Protein AF-A0A3M0XDV6-F1 (afdb_monomer_lite)

Radius of gyration: 29.57 Å; chains: 1; bounding box: 66×19×79 Å

pLDDT: mean 71.64, std 14.89, range [44.69, 93.88]

Secondary structure (DSSP, 8-state):
--SHHHHH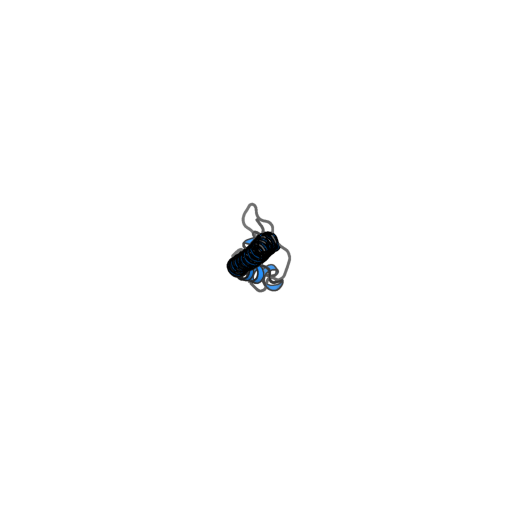HHHHHHHHHHHHHHHHHHHHHHHHHHHHHHHHHHHHHHHTSHHHHT-SSBGGGTEEEESSSSPPTT-EE--S--TT-SSEEEE-

Foldseek 3Di:
DPDVVVVVVVVVVVVVVVVVVVVVVVVVVVVVVVVVVVVVVVVVVVCVDVVNVLAQPRVVQQKDADPDQDDPPPWDWDDDDHPNHPHTMIHD

Structure (mmCIF, N/CA/C/O backbone):
data_AF-A0A3M0XDV6-F1
#
_entry.id   AF-A0A3M0XDV6-F1
#
loop_
_atom_site.group_PDB
_atom_site.id
_atom_site.type_symbol
_atom_site.label_atom_id
_atom_site.label_alt_id
_atom_site.label_comp_id
_atom_site.label_asym_id
_atom_site.label_entity_id
_atom_site.label_seq_id
_atom_site.pdbx_PDB_ins_code
_atom_site.Cartn_x
_atom_site.Cartn_y
_atom_site.Cartn_z
_atom_site.occupancy
_atom_site.B_iso_or_equiv
_atom_site.auth_seq_id
_atom_site.auth_comp_id
_atom_site.auth_asym_id
_atom_site.auth_atom_id
_atom_site.pdbx_PDB_model_num
ATOM 1 N N . MET A 1 1 ? -46.142 -1.236 50.255 1.00 45.41 1 MET A N 1
ATOM 2 C CA . MET A 1 1 ? -46.656 -1.712 48.952 1.00 45.41 1 MET A CA 1
ATOM 3 C C . MET A 1 1 ? -45.541 -1.445 47.954 1.00 45.41 1 MET A C 1
ATOM 5 O O . MET A 1 1 ? -45.596 -0.438 47.279 1.00 45.41 1 MET A O 1
ATOM 9 N N . ASP A 1 2 ? -44.498 -2.282 47.893 1.00 50.59 2 ASP A N 1
ATOM 10 C CA . ASP A 1 2 ? -43.218 -1.861 47.271 1.00 50.59 2 ASP A CA 1
ATOM 11 C C . ASP A 1 2 ? -42.557 -2.955 46.423 1.00 50.59 2 ASP A C 1
ATOM 13 O O . ASP A 1 2 ? -41.342 -3.010 46.284 1.00 50.59 2 ASP A O 1
ATOM 17 N N . LYS A 1 3 ? -43.350 -3.865 45.847 1.00 52.16 3 LYS A N 1
ATOM 18 C CA . LYS A 1 3 ? -42.811 -4.919 44.967 1.00 52.16 3 LYS A CA 1
ATOM 19 C C . LYS A 1 3 ? -42.845 -4.558 43.478 1.00 52.16 3 LYS A C 1
ATOM 21 O O . LYS A 1 3 ? -41.960 -4.973 42.746 1.00 52.16 3 LYS A O 1
ATOM 26 N N . LYS A 1 4 ? -43.782 -3.707 43.042 1.00 53.66 4 LYS A N 1
ATOM 27 C CA . LYS A 1 4 ? -43.968 -3.385 41.611 1.00 53.66 4 LYS A CA 1
ATOM 28 C C . LYS A 1 4 ? -42.949 -2.391 41.034 1.00 53.66 4 LYS A C 1
ATOM 30 O O . LYS A 1 4 ? -42.683 -2.433 39.840 1.00 53.66 4 LYS A O 1
ATOM 35 N N . GLY A 1 5 ? -42.375 -1.503 41.852 1.00 50.88 5 GLY A N 1
ATOM 36 C CA . GLY A 1 5 ? -41.377 -0.525 41.386 1.00 50.88 5 GLY A CA 1
ATOM 37 C C . GLY A 1 5 ? -39.987 -1.130 41.160 1.00 50.88 5 GLY A C 1
ATOM 38 O O . GLY A 1 5 ? -39.275 -0.723 40.245 1.00 50.88 5 GLY A O 1
ATOM 39 N N . ALA A 1 6 ? -39.622 -2.139 41.956 1.00 54.91 6 ALA A N 1
ATOM 40 C CA . ALA A 1 6 ? -38.325 -2.805 41.866 1.00 54.91 6 ALA A CA 1
ATOM 41 C C . ALA A 1 6 ? -38.183 -3.641 40.579 1.00 54.91 6 ALA A C 1
ATOM 43 O O . ALA A 1 6 ? -37.143 -3.580 39.932 1.00 54.91 6 ALA A O 1
ATOM 44 N N . GLU A 1 7 ? -39.237 -4.348 40.156 1.00 56.16 7 GLU A N 1
ATOM 45 C CA . GLU A 1 7 ? -39.212 -5.206 38.957 1.00 56.16 7 GLU A CA 1
ATOM 46 C C . GLU A 1 7 ? -38.991 -4.415 37.652 1.00 56.16 7 GLU A C 1
ATOM 48 O O . GLU A 1 7 ? -38.287 -4.871 36.748 1.00 56.16 7 GLU A O 1
ATOM 53 N N . ILE A 1 8 ? -39.526 -3.194 37.565 1.00 59.47 8 ILE A N 1
ATOM 54 C CA . ILE A 1 8 ? -39.401 -2.332 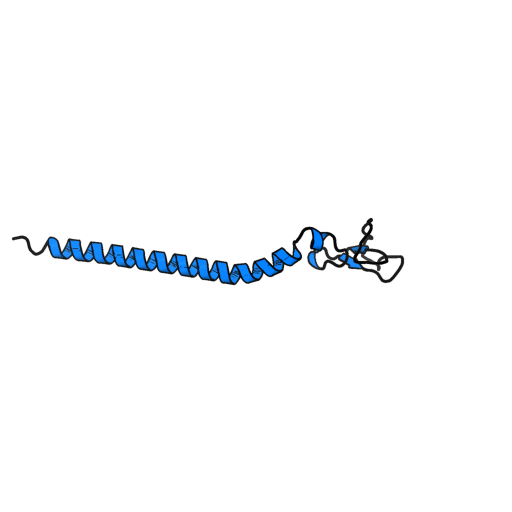36.376 1.00 59.47 8 ILE A CA 1
ATOM 55 C C . ILE A 1 8 ? -37.978 -1.763 36.249 1.00 59.47 8 ILE A C 1
ATOM 57 O O . ILE A 1 8 ? -37.418 -1.692 35.149 1.00 59.47 8 ILE A O 1
ATOM 61 N N . ALA A 1 9 ? -37.355 -1.404 37.375 1.00 61.38 9 ALA A N 1
ATOM 62 C CA . ALA A 1 9 ? -35.982 -0.907 37.392 1.00 61.38 9 ALA A CA 1
ATOM 63 C C . ALA A 1 9 ? -34.984 -1.997 36.966 1.00 61.38 9 ALA A C 1
ATOM 65 O O . ALA A 1 9 ? -34.089 -1.741 36.158 1.00 61.38 9 ALA A O 1
ATOM 66 N N . THR A 1 10 ? -35.174 -3.235 37.434 1.00 67.88 10 THR A N 1
ATOM 67 C CA . THR A 1 10 ? -34.300 -4.361 37.077 1.00 67.88 10 THR A CA 1
ATOM 68 C C . THR A 1 10 ? -34.383 -4.696 35.588 1.00 67.88 10 THR A C 1
ATOM 70 O O . THR A 1 10 ? -33.348 -4.852 34.942 1.00 67.88 10 THR A O 1
ATOM 73 N N . SER A 1 11 ? -35.588 -4.721 35.006 1.00 71.31 11 SER A N 1
ATOM 74 C CA . SER A 1 11 ? -35.766 -4.978 33.568 1.00 71.31 11 SER A CA 1
ATOM 75 C C . SER A 1 11 ? -35.078 -3.928 32.686 1.00 71.31 11 SER A C 1
ATOM 77 O O . SER A 1 11 ? -34.568 -4.256 31.614 1.00 71.31 11 SER A O 1
ATOM 79 N N . THR A 1 12 ? -35.041 -2.671 33.131 1.00 80.12 12 THR A N 1
ATOM 80 C CA . THR A 1 12 ? -34.414 -1.572 32.381 1.00 80.12 12 THR A CA 1
ATOM 81 C C . THR A 1 12 ? -32.888 -1.693 32.394 1.00 80.12 12 THR A C 1
ATOM 83 O O . THR A 1 12 ? -32.242 -1.562 31.356 1.00 80.12 12 THR A O 1
ATOM 86 N N . ILE A 1 13 ? -32.307 -2.026 33.550 1.00 85.06 13 ILE A N 1
ATOM 87 C CA . ILE A 1 13 ? -30.859 -2.238 33.702 1.00 85.06 13 ILE A CA 1
AT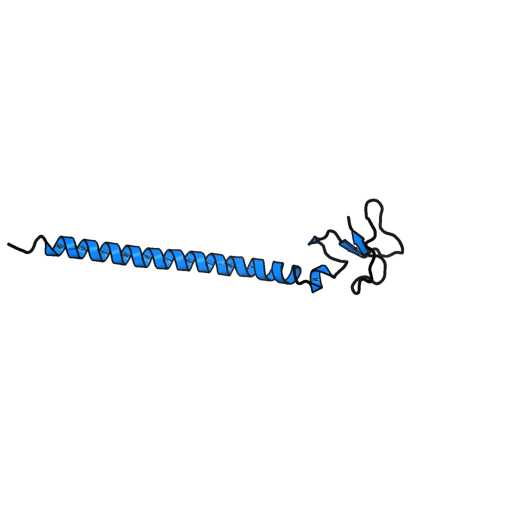OM 88 C C . ILE A 1 13 ? -30.386 -3.414 32.836 1.00 85.06 13 ILE A C 1
ATOM 90 O O . ILE A 1 13 ? -29.355 -3.319 32.169 1.00 85.06 13 ILE A O 1
ATOM 94 N N . VAL A 1 14 ? -31.162 -4.501 32.790 1.00 84.81 14 VAL A N 1
ATOM 95 C CA . VAL A 1 14 ? -30.855 -5.671 31.952 1.00 84.81 14 VAL A CA 1
ATOM 96 C C . VAL A 1 14 ? -30.877 -5.313 30.461 1.00 84.81 14 VAL A C 1
ATOM 98 O O . VAL A 1 14 ? -29.967 -5.705 29.735 1.00 84.81 14 VAL A O 1
ATOM 101 N N . MET A 1 15 ? -31.845 -4.513 30.000 1.00 82.62 15 MET A N 1
ATOM 102 C CA . MET A 1 15 ? -31.875 -4.030 28.611 1.00 82.62 15 MET A CA 1
ATOM 103 C C . MET A 1 15 ? -30.651 -3.180 28.252 1.00 82.62 15 MET A C 1
ATOM 105 O O . MET A 1 15 ? -30.071 -3.364 27.182 1.00 82.62 15 MET A O 1
ATOM 109 N N . ILE A 1 16 ? -30.235 -2.277 29.144 1.00 89.31 16 ILE A N 1
ATOM 110 C CA . ILE A 1 16 ? -29.053 -1.431 28.930 1.00 89.31 16 ILE A CA 1
ATOM 111 C C . ILE A 1 16 ? -27.791 -2.295 28.822 1.00 89.31 16 ILE A C 1
ATOM 113 O O . ILE A 1 16 ? -26.983 -2.082 27.919 1.00 89.31 16 ILE A O 1
ATOM 117 N N . LEU A 1 17 ? -27.643 -3.303 29.689 1.00 90.19 17 LEU A N 1
ATOM 118 C CA . LEU A 1 17 ? -26.525 -4.249 29.639 1.00 90.19 17 LEU A CA 1
ATOM 119 C C . LEU A 1 17 ? -26.493 -5.036 28.326 1.00 90.19 17 LEU A C 1
ATOM 121 O O . LEU A 1 17 ? -25.437 -5.126 27.701 1.00 90.19 17 LEU A O 1
ATOM 125 N N . ILE A 1 18 ? -27.637 -5.555 27.872 1.00 90.75 18 ILE A N 1
ATOM 126 C CA . ILE A 1 18 ? -27.733 -6.265 26.588 1.00 90.75 18 ILE A CA 1
ATOM 127 C C . ILE A 1 18 ? -27.364 -5.326 25.433 1.00 90.75 18 ILE A C 1
ATOM 129 O O . ILE A 1 18 ? -26.575 -5.706 24.570 1.00 90.75 18 ILE A O 1
ATOM 133 N N . GLY A 1 19 ? -27.859 -4.085 25.438 1.00 90.94 19 GLY A N 1
ATOM 134 C CA . GLY A 1 19 ? -27.508 -3.079 24.434 1.00 90.94 19 GLY A CA 1
ATOM 135 C C . GLY A 1 19 ? -26.007 -2.778 24.391 1.00 90.94 19 GLY A C 1
ATOM 136 O O . GLY A 1 19 ? -25.424 -2.707 23.310 1.00 90.94 19 GLY A O 1
ATOM 137 N N . LEU A 1 20 ? -25.359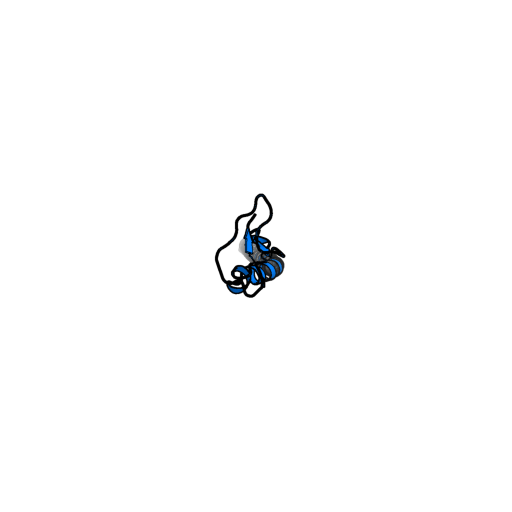 -2.677 25.555 1.00 93.38 20 LEU A N 1
ATOM 138 C CA . LEU A 1 20 ? -23.913 -2.469 25.668 1.00 93.38 20 LEU A CA 1
ATOM 139 C C . LEU A 1 20 ? -23.122 -3.655 25.102 1.00 93.38 20 LEU A C 1
ATOM 141 O O . LEU A 1 20 ? -22.167 -3.455 24.354 1.00 93.38 20 LEU A O 1
ATOM 145 N N . VAL A 1 21 ? -23.547 -4.886 25.400 1.00 93.56 21 VAL A N 1
ATOM 146 C CA . VAL A 1 21 ? -22.931 -6.103 24.848 1.00 93.56 21 VAL A CA 1
ATOM 147 C C . VAL A 1 21 ? -23.074 -6.138 23.327 1.00 93.56 21 VAL A C 1
ATOM 149 O O . VAL A 1 21 ? -22.083 -6.352 22.630 1.00 93.56 21 VAL A O 1
ATOM 152 N N . VAL A 1 22 ? -24.269 -5.865 22.794 1.00 93.88 22 VAL A N 1
ATOM 153 C CA . VAL A 1 22 ? -24.505 -5.808 21.342 1.00 93.88 22 VAL A CA 1
ATOM 154 C C . VAL A 1 22 ? -23.629 -4.735 20.688 1.00 93.88 22 VAL A C 1
ATOM 156 O O . VAL A 1 22 ? -23.015 -4.997 19.656 1.00 93.88 22 VAL A O 1
ATOM 159 N N . LEU A 1 23 ? -23.497 -3.560 21.305 1.00 92.00 23 LEU A N 1
ATOM 160 C CA . LEU A 1 23 ? -22.651 -2.475 20.804 1.00 92.00 23 LEU A CA 1
ATOM 161 C C . LEU A 1 23 ? -21.169 -2.879 20.750 1.00 92.00 23 LEU A C 1
ATOM 163 O O . LEU A 1 23 ? -20.501 -2.634 19.745 1.00 92.00 23 LEU A O 1
ATOM 167 N N . VAL A 1 24 ? -20.662 -3.563 21.780 1.00 92.94 24 VAL A N 1
ATOM 168 C CA . VAL A 1 24 ? -19.295 -4.110 21.785 1.00 92.94 24 VAL A CA 1
ATOM 169 C C . VAL A 1 24 ? -19.114 -5.152 20.677 1.00 92.94 24 VAL A C 1
ATOM 171 O O . VAL A 1 24 ? -18.123 -5.092 19.949 1.00 92.94 24 VAL A O 1
ATOM 174 N N . VAL A 1 25 ? -20.072 -6.067 20.492 1.00 91.62 25 VAL A N 1
ATOM 175 C CA . VAL A 1 25 ? -20.031 -7.076 19.417 1.00 91.62 25 VAL A CA 1
ATOM 176 C C . VAL A 1 25 ? -19.978 -6.408 18.042 1.00 91.62 25 VAL A C 1
ATOM 178 O O . VAL A 1 25 ? -19.143 -6.778 17.219 1.00 91.62 25 VAL A O 1
ATOM 181 N N . VAL A 1 26 ? -20.798 -5.380 17.801 1.00 89.56 26 VAL A N 1
ATOM 182 C CA . VAL A 1 26 ? -20.789 -4.618 16.543 1.00 89.56 26 VAL A CA 1
ATOM 183 C C . VAL A 1 26 ? -19.424 -3.967 16.304 1.00 89.56 26 VAL A C 1
ATOM 185 O O . VAL A 1 26 ? -18.861 -4.120 15.222 1.00 89.56 26 VAL A O 1
ATOM 188 N N . ILE A 1 27 ? -18.836 -3.310 17.310 1.00 89.00 27 ILE A N 1
ATOM 189 C CA . ILE A 1 27 ? -17.491 -2.715 17.199 1.00 89.00 27 ILE A CA 1
ATOM 190 C C . ILE A 1 27 ? -16.438 -3.781 16.863 1.00 89.00 27 ILE A C 1
ATOM 192 O O . ILE A 1 27 ? -15.574 -3.548 16.014 1.00 89.00 27 ILE A O 1
ATOM 196 N N . LEU A 1 28 ? -16.502 -4.956 17.497 1.00 85.75 28 LEU A N 1
ATOM 197 C CA . LEU A 1 28 ? -15.584 -6.061 17.216 1.00 85.75 28 LEU A CA 1
ATOM 198 C C . LEU A 1 28 ? -15.742 -6.588 15.783 1.00 85.75 28 LEU A C 1
ATOM 200 O O . LEU A 1 28 ? -14.732 -6.836 15.126 1.00 85.75 28 LEU A O 1
ATOM 204 N N . LEU A 1 29 ? -16.970 -6.687 15.264 1.00 83.56 29 LEU A N 1
ATOM 205 C CA . LEU A 1 29 ? -17.227 -7.057 13.867 1.00 83.56 29 LEU A CA 1
ATOM 206 C C . LEU A 1 29 ? -16.663 -6.017 12.889 1.00 83.56 29 LEU A C 1
ATOM 208 O O . LEU A 1 29 ? -16.009 -6.389 11.915 1.00 83.56 29 LEU A O 1
ATOM 212 N N . PHE A 1 30 ? -16.829 -4.720 13.167 1.00 80.44 30 PHE A N 1
ATOM 213 C CA . PHE A 1 30 ? -16.202 -3.656 12.372 1.00 80.44 30 PHE A CA 1
ATOM 214 C C . PHE A 1 30 ? -14.675 -3.746 12.402 1.00 80.44 30 PHE A C 1
ATOM 216 O O . PHE A 1 30 ? -14.033 -3.595 11.364 1.00 80.44 30 PHE A O 1
ATOM 223 N N . ARG A 1 31 ? -14.072 -4.054 13.558 1.00 75.31 31 ARG A N 1
ATOM 224 C CA . ARG A 1 31 ? -12.625 -4.295 13.639 1.00 75.31 31 ARG A CA 1
ATOM 225 C C . ARG A 1 31 ? -12.196 -5.530 12.857 1.00 75.31 31 ARG A C 1
ATOM 227 O O . ARG A 1 31 ? -11.150 -5.488 12.217 1.00 75.31 31 ARG A O 1
ATOM 234 N N . GLN A 1 32 ? -12.980 -6.606 12.860 1.00 69.38 32 GLN A N 1
ATOM 235 C CA . GLN A 1 32 ? -12.687 -7.789 12.049 1.00 69.38 32 GLN A CA 1
ATOM 236 C C . GLN A 1 32 ? -12.767 -7.485 10.552 1.00 69.38 32 GLN A C 1
ATOM 238 O O . GLN A 1 32 ? -11.854 -7.867 9.824 1.00 69.38 32 GLN A O 1
ATOM 243 N N . GLN A 1 33 ? -13.773 -6.732 10.096 1.00 61.41 33 GLN A N 1
ATOM 244 C CA . GLN A 1 33 ? -13.842 -6.265 8.708 1.00 61.41 33 GLN A CA 1
ATOM 245 C C . GLN A 1 33 ? -12.681 -5.329 8.357 1.00 61.41 33 GLN A C 1
ATOM 247 O O . GLN A 1 33 ? -12.085 -5.476 7.296 1.00 61.41 33 GLN A O 1
ATOM 252 N N . ALA A 1 34 ? -12.285 -4.432 9.264 1.00 62.00 34 ALA A N 1
ATOM 253 C CA . ALA A 1 34 ? -11.109 -3.586 9.075 1.00 62.00 34 ALA A CA 1
ATOM 254 C C . ALA A 1 34 ? -9.810 -4.405 9.020 1.00 62.00 34 ALA A C 1
ATOM 256 O O . ALA A 1 34 ? -8.918 -4.073 8.253 1.00 62.00 34 ALA A O 1
ATOM 257 N N . THR A 1 35 ? -9.702 -5.499 9.778 1.00 59.44 35 THR A N 1
ATOM 258 C CA . THR A 1 35 ? -8.512 -6.370 9.782 1.00 59.44 35 THR A CA 1
ATOM 259 C C . THR A 1 35 ? -8.478 -7.285 8.551 1.00 59.44 35 THR A C 1
ATOM 261 O O . THR A 1 35 ? -7.414 -7.523 7.982 1.00 59.44 35 THR A O 1
ATOM 264 N N . ALA A 1 36 ? -9.640 -7.760 8.091 1.00 58.72 36 ALA A N 1
ATOM 265 C CA . ALA A 1 36 ? -9.785 -8.486 6.831 1.00 58.72 36 ALA A CA 1
ATOM 266 C C . ALA A 1 36 ? -9.514 -7.571 5.622 1.00 58.72 36 ALA A C 1
ATOM 268 O O . ALA A 1 36 ? -8.812 -7.973 4.699 1.00 58.72 36 ALA A O 1
ATOM 269 N N . GLY A 1 37 ? -9.975 -6.317 5.670 1.00 51.22 37 GLY A N 1
ATOM 270 C CA . GLY A 1 37 ? -9.663 -5.279 4.686 1.00 51.22 37 GLY A CA 1
ATOM 271 C C . GLY A 1 37 ? -8.200 -4.827 4.732 1.00 51.22 37 GLY A C 1
ATOM 272 O O . GLY A 1 37 ? -7.585 -4.633 3.688 1.00 51.22 37 GLY A O 1
ATOM 273 N N . ALA A 1 38 ? -7.591 -4.738 5.919 1.00 49.72 38 ALA A N 1
ATOM 274 C CA . ALA A 1 38 ? -6.184 -4.366 6.091 1.00 49.72 38 ALA A CA 1
ATOM 275 C C . ALA A 1 38 ? -5.214 -5.390 5.486 1.00 49.72 38 ALA A C 1
ATOM 277 O O . ALA A 1 38 ? -4.127 -5.007 5.060 1.00 49.72 38 ALA 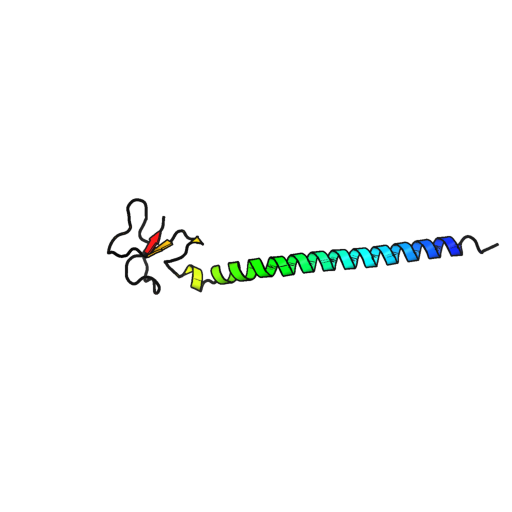A O 1
ATOM 278 N N . LYS A 1 39 ? -5.599 -6.670 5.373 1.00 50.41 39 LYS A N 1
ATOM 279 C CA . LYS A 1 39 ? -4.820 -7.645 4.591 1.00 50.41 39 LYS A CA 1
ATOM 280 C C . LYS A 1 39 ? -4.792 -7.301 3.098 1.00 50.41 39 LYS A C 1
ATOM 282 O O . LYS A 1 39 ? -3.769 -7.529 2.465 1.00 50.41 39 LYS A O 1
ATOM 287 N N . GLY A 1 40 ? -5.852 -6.689 2.565 1.00 50.50 40 GLY A N 1
ATOM 288 C CA . GLY A 1 40 ? -5.854 -6.117 1.216 1.00 50.50 40 GLY A CA 1
ATOM 289 C C . GLY A 1 40 ? -4.954 -4.883 1.110 1.00 50.50 40 GLY A C 1
ATOM 290 O O . GLY A 1 40 ? -4.131 -4.796 0.207 1.00 50.50 40 GLY A O 1
ATOM 291 N N . TYR A 1 41 ? -5.024 -3.957 2.074 1.00 44.69 41 TYR A N 1
ATOM 292 C CA . TYR A 1 41 ? -4.184 -2.748 2.072 1.00 44.69 41 TYR A CA 1
ATOM 293 C C . TYR A 1 41 ? -2.696 -3.004 2.342 1.00 44.69 41 TYR A C 1
ATOM 295 O O . TYR A 1 41 ? -1.879 -2.207 1.898 1.00 44.69 41 TYR A O 1
ATOM 303 N N . GLY A 1 42 ? -2.320 -4.092 3.021 1.00 48.84 42 GLY A N 1
ATOM 304 C CA . GLY A 1 42 ? -0.915 -4.477 3.206 1.00 48.84 42 GLY A CA 1
ATOM 305 C C . GLY A 1 42 ? -0.220 -4.882 1.899 1.00 48.84 42 GLY A C 1
ATOM 306 O O . GLY A 1 42 ? 0.972 -4.625 1.733 1.00 48.84 42 GLY A O 1
ATOM 307 N N . GLU A 1 43 ? -0.966 -5.448 0.947 1.00 49.28 43 GLU A N 1
ATOM 308 C CA . GLU A 1 43 ? -0.476 -5.739 -0.408 1.00 49.28 43 GLU A CA 1
ATOM 309 C C . GLU A 1 43 ? -0.350 -4.449 -1.236 1.00 49.28 43 GLU A C 1
ATOM 311 O O . GLU A 1 43 ? 0.679 -4.229 -1.873 1.00 49.28 43 GLU A O 1
ATOM 316 N N . PHE A 1 44 ? -1.321 -3.530 -1.140 1.00 48.06 44 PHE A N 1
ATOM 317 C CA . PHE A 1 44 ? -1.225 -2.219 -1.796 1.00 48.06 44 PHE A CA 1
ATOM 318 C C . PHE A 1 44 ? -0.122 -1.333 -1.188 1.00 48.06 44 PHE A C 1
ATOM 320 O O . PHE A 1 44 ? 0.635 -0.724 -1.930 1.00 48.06 44 PHE A O 1
ATOM 327 N N . GLN A 1 45 ? 0.074 -1.306 0.135 1.00 45.72 45 GLN A N 1
ATOM 328 C CA . GLN A 1 45 ? 1.177 -0.561 0.769 1.00 45.72 45 GLN A CA 1
ATOM 329 C C . GLN A 1 45 ? 2.560 -1.126 0.427 1.00 45.72 45 GLN A C 1
ATOM 331 O O . GLN A 1 45 ? 3.525 -0.366 0.340 1.00 45.72 45 GLN A O 1
ATOM 336 N N . LYS A 1 46 ? 2.681 -2.439 0.194 1.00 47.31 46 LYS A N 1
ATOM 337 C CA . LYS A 1 46 ? 3.917 -3.019 -0.352 1.00 47.31 46 LYS A CA 1
ATOM 338 C C . LYS A 1 46 ? 4.187 -2.547 -1.782 1.00 47.31 46 LYS A C 1
ATOM 340 O O . LYS A 1 46 ? 5.347 -2.350 -2.135 1.00 47.31 46 LYS A O 1
ATOM 345 N N . GLN A 1 47 ? 3.146 -2.310 -2.579 1.00 47.28 47 GLN A N 1
ATOM 346 C CA . GLN A 1 47 ? 3.265 -1.722 -3.919 1.00 47.28 47 GLN A CA 1
ATOM 347 C C . GLN A 1 47 ? 3.465 -0.195 -3.899 1.00 47.28 47 GLN A C 1
ATOM 349 O O . GLN A 1 47 ? 4.050 0.351 -4.829 1.00 47.28 47 GLN A O 1
A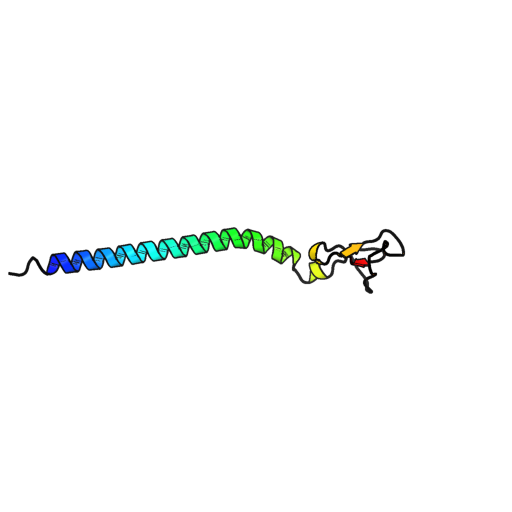TOM 354 N N . THR A 1 48 ? 3.065 0.485 -2.822 1.00 48.06 48 THR A N 1
ATOM 355 C CA . THR A 1 48 ? 3.271 1.929 -2.595 1.00 48.06 48 THR A CA 1
ATOM 356 C C . THR A 1 48 ? 4.398 2.212 -1.598 1.00 48.06 48 THR A C 1
ATOM 358 O O . THR A 1 48 ? 4.422 3.252 -0.942 1.00 48.06 48 THR A O 1
ATOM 361 N N . SER A 1 49 ? 5.356 1.296 -1.446 1.00 47.81 49 SER A N 1
ATOM 362 C CA . SER A 1 49 ? 6.625 1.668 -0.822 1.00 47.81 49 SER A CA 1
ATOM 363 C C . SER A 1 49 ? 7.335 2.679 -1.734 1.00 47.81 49 SER A C 1
ATOM 365 O O . SER A 1 49 ? 7.291 2.524 -2.958 1.00 47.81 49 SER A O 1
ATOM 367 N N . PRO A 1 50 ? 8.004 3.711 -1.192 1.00 54.34 50 PRO A N 1
ATOM 368 C CA . PRO A 1 50 ? 8.735 4.690 -2.002 1.00 54.34 50 PRO A CA 1
ATOM 369 C C . PRO A 1 50 ? 9.770 4.025 -2.927 1.00 54.34 50 PRO A C 1
ATOM 371 O O . PRO A 1 50 ? 10.057 4.546 -4.000 1.00 54.34 50 PRO A O 1
ATOM 374 N N . ASP A 1 51 ? 10.267 2.840 -2.567 1.00 55.69 51 ASP A N 1
ATOM 375 C CA . ASP A 1 51 ? 11.156 2.029 -3.405 1.00 55.69 51 ASP A CA 1
ATOM 376 C C . ASP A 1 51 ? 10.451 1.313 -4.570 1.00 55.69 51 ASP A C 1
ATOM 378 O O . ASP A 1 51 ? 11.072 1.068 -5.601 1.00 55.69 51 ASP A O 1
ATOM 382 N N . ALA A 1 52 ? 9.153 1.013 -4.460 1.00 55.19 52 ALA A N 1
ATOM 383 C CA . ALA A 1 52 ? 8.354 0.467 -5.560 1.00 55.19 52 ALA A CA 1
ATOM 384 C C . ALA A 1 52 ? 7.946 1.560 -6.567 1.00 55.19 52 ALA A C 1
ATOM 386 O O . ALA A 1 52 ? 7.890 1.298 -7.767 1.00 55.19 52 ALA A O 1
ATOM 387 N N . LEU A 1 53 ? 7.755 2.803 -6.108 1.00 57.88 53 LEU A N 1
ATOM 388 C CA . LEU A 1 53 ? 7.544 3.983 -6.966 1.00 57.88 53 LEU A CA 1
ATOM 389 C C . LEU A 1 53 ? 8.799 4.394 -7.753 1.00 57.88 53 LEU A C 1
ATOM 391 O O . LEU A 1 53 ? 8.694 5.061 -8.779 1.00 57.88 53 LEU A O 1
ATOM 395 N N . LYS A 1 54 ? 9.985 3.999 -7.279 1.00 61.81 54 LYS A N 1
ATOM 396 C CA . LYS A 1 54 ? 11.264 4.230 -7.968 1.00 61.81 54 LYS A CA 1
ATOM 397 C C . LYS A 1 54 ? 11.563 3.216 -9.068 1.00 61.81 54 LYS A C 1
ATOM 399 O O . LYS A 1 54 ? 12.572 3.374 -9.748 1.00 61.81 54 LYS A O 1
ATOM 404 N N . LYS A 1 55 ? 10.728 2.190 -9.238 1.00 71.75 55 LYS A N 1
ATOM 405 C CA . LYS A 1 55 ? 10.861 1.261 -10.359 1.00 71.75 55 LYS A CA 1
ATOM 406 C C . LYS A 1 55 ? 10.237 1.875 -11.597 1.00 71.75 55 LYS A C 1
ATOM 408 O O . LYS A 1 55 ? 9.127 2.403 -11.538 1.00 71.75 55 LYS A O 1
ATOM 413 N N . CYS A 1 56 ? 10.947 1.789 -12.707 1.00 78.06 56 CYS A N 1
ATOM 414 C CA . CYS A 1 56 ? 10.378 2.107 -13.994 1.00 78.06 56 CYS A CA 1
ATOM 415 C C . CYS A 1 56 ? 9.289 1.105 -14.390 1.00 78.06 56 CYS A C 1
ATOM 417 O O . CYS A 1 56 ? 8.264 1.508 -14.909 1.00 78.06 56 CYS A O 1
ATOM 419 N N . ASN A 1 57 ? 9.443 -0.188 -14.125 1.00 77.12 57 ASN A N 1
ATOM 420 C CA . ASN A 1 57 ? 8.379 -1.150 -14.363 1.00 77.12 57 ASN A CA 1
ATOM 421 C C . ASN A 1 57 ? 7.348 -1.071 -13.228 1.00 77.12 57 ASN A C 1
ATOM 423 O O . ASN A 1 57 ? 7.394 -1.833 -12.256 1.00 77.12 57 ASN A O 1
ATOM 427 N N . ASN A 1 58 ? 6.448 -0.093 -13.329 1.00 78.06 58 ASN A N 1
ATOM 428 C CA . ASN A 1 58 ? 5.403 0.156 -12.353 1.00 78.06 58 ASN A CA 1
ATOM 429 C C . ASN A 1 58 ? 4.049 0.336 -13.046 1.00 78.06 58 ASN A C 1
ATOM 431 O O . ASN A 1 58 ? 3.752 1.373 -13.640 1.00 78.06 58 ASN A O 1
ATOM 435 N N . ILE A 1 59 ? 3.199 -0.678 -12.878 1.00 68.38 59 ILE A N 1
ATOM 436 C CA . ILE A 1 59 ? 1.849 -0.742 -13.449 1.00 68.38 59 ILE A CA 1
ATOM 437 C C . ILE A 1 59 ? 0.955 0.390 -12.915 1.00 68.38 59 ILE A C 1
ATOM 439 O O . ILE A 1 59 ? 0.094 0.874 -13.642 1.00 68.38 59 ILE A O 1
ATOM 443 N N . ILE A 1 60 ? 1.172 0.856 -11.679 1.00 72.50 60 ILE A N 1
ATOM 444 C CA . ILE A 1 60 ? 0.380 1.935 -11.063 1.00 72.50 60 ILE A CA 1
ATOM 445 C C . ILE A 1 60 ? 0.655 3.275 -11.753 1.00 72.50 60 ILE A C 1
ATOM 447 O O . ILE A 1 60 ? -0.261 4.075 -11.913 1.00 72.50 60 ILE A O 1
ATOM 451 N N . LEU A 1 61 ? 1.900 3.517 -12.173 1.00 72.31 61 LEU A N 1
ATOM 452 C CA . LEU A 1 61 ? 2.288 4.741 -12.880 1.00 72.31 61 LEU A CA 1
ATOM 453 C C . LEU A 1 61 ? 2.194 4.594 -14.406 1.00 72.31 61 LEU A C 1
ATOM 455 O O . LEU A 1 61 ? 2.570 5.517 -15.115 1.00 72.31 61 LEU A O 1
ATOM 459 N N . GLY A 1 62 ? 1.738 3.447 -14.925 1.00 75.88 62 GLY A N 1
ATOM 460 C CA . GLY A 1 62 ? 1.718 3.190 -16.370 1.00 75.88 62 GLY A CA 1
ATOM 461 C C . GLY A 1 62 ? 3.115 3.131 -16.997 1.00 75.88 62 GLY A C 1
ATOM 462 O O . GLY A 1 62 ? 3.264 3.329 -18.205 1.00 75.88 62 GLY A O 1
ATOM 463 N N . ARG A 1 63 ? 4.148 2.874 -16.184 1.00 84.62 63 ARG A N 1
ATOM 464 C CA . ARG A 1 63 ? 5.545 2.873 -16.616 1.00 84.62 63 ARG A CA 1
ATOM 465 C C . ARG A 1 63 ? 6.045 1.467 -16.920 1.00 84.62 63 ARG A C 1
ATOM 467 O O . ARG A 1 63 ? 5.691 0.508 -16.231 1.00 84.62 63 ARG A O 1
ATOM 474 N N . PHE A 1 64 ? 6.883 1.352 -17.944 1.00 84.56 64 PHE A N 1
ATOM 475 C CA . PHE A 1 64 ? 7.447 0.091 -18.416 1.00 84.56 64 PHE A CA 1
ATOM 476 C C . PHE A 1 64 ? 8.853 0.278 -19.002 1.00 84.56 64 PHE A C 1
ATOM 478 O O . PHE A 1 64 ? 9.198 1.345 -19.517 1.00 84.56 64 PHE A O 1
ATOM 485 N N . CYS A 1 65 ? 9.665 -0.782 -18.952 1.00 84.19 65 CYS A N 1
ATOM 486 C CA . CYS A 1 65 ? 10.949 -0.825 -19.651 1.00 84.19 65 CYS A CA 1
ATOM 487 C C . CYS A 1 65 ? 10.715 -1.057 -21.147 1.00 84.19 65 CYS A C 1
ATOM 489 O O . CYS A 1 65 ? 10.054 -2.030 -21.514 1.00 84.19 65 CYS A O 1
ATOM 491 N N . ALA A 1 66 ? 11.298 -0.231 -22.013 1.00 82.69 66 ALA A N 1
ATOM 492 C CA . ALA A 1 66 ? 11.378 -0.543 -23.437 1.00 82.69 66 ALA A CA 1
ATOM 493 C C . ALA A 1 66 ? 12.670 -1.316 -23.745 1.00 82.69 66 ALA A C 1
ATOM 495 O O . ALA A 1 66 ? 13.764 -0.891 -23.368 1.00 82.69 66 ALA A O 1
ATOM 496 N N . GLU A 1 67 ? 12.568 -2.432 -24.466 1.00 70.81 67 GLU A N 1
ATOM 497 C CA . GLU A 1 67 ? 13.723 -3.165 -25.000 1.00 70.81 67 GLU A CA 1
ATOM 498 C C . GLU A 1 67 ? 14.274 -2.429 -26.235 1.00 70.81 67 GLU A C 1
ATOM 500 O O . GLU A 1 67 ? 14.045 -2.815 -27.378 1.00 70.81 67 GLU A O 1
ATOM 505 N N . GLY A 1 68 ? 14.944 -1.295 -26.015 1.00 70.00 68 GLY A N 1
ATOM 506 C CA . GLY A 1 68 ? 15.495 -0.466 -27.086 1.00 70.00 68 GLY A CA 1
ATOM 507 C C . GLY A 1 68 ? 15.966 0.907 -26.611 1.00 70.00 68 GLY A C 1
ATOM 508 O O . GLY A 1 68 ? 15.904 1.232 -25.427 1.00 70.00 68 GLY A O 1
ATOM 509 N N . SER A 1 69 ? 16.448 1.726 -27.548 1.00 69.50 69 SER A N 1
ATOM 510 C CA . SER A 1 69 ? 16.882 3.108 -27.292 1.00 69.50 69 SER A CA 1
ATOM 511 C C . SER A 1 69 ? 15.731 4.121 -27.263 1.00 69.50 69 SER A C 1
ATOM 513 O O . SER A 1 69 ? 15.954 5.279 -26.915 1.00 69.50 69 SER A O 1
ATOM 515 N N . SER A 1 70 ? 14.512 3.715 -27.630 1.00 79.75 70 SER A N 1
ATOM 516 C CA . SER A 1 70 ? 13.360 4.607 -27.780 1.00 79.75 70 SER A CA 1
ATOM 517 C C . SER A 1 70 ? 12.065 3.978 -27.279 1.00 79.75 70 SER A C 1
ATOM 519 O O . SER A 1 70 ? 11.858 2.770 -27.394 1.00 79.75 70 SER A O 1
ATOM 521 N N . CYS A 1 71 ? 11.174 4.826 -26.770 1.00 83.94 71 CYS A N 1
ATOM 522 C CA . CYS A 1 71 ? 9.836 4.432 -26.352 1.00 83.94 71 CYS A CA 1
ATOM 523 C C . CYS A 1 71 ? 8.916 4.167 -27.556 1.00 83.94 71 CYS A C 1
ATOM 525 O O . CYS A 1 71 ? 9.065 4.829 -28.585 1.00 83.94 71 CYS A O 1
ATOM 527 N N . PRO A 1 72 ? 7.975 3.209 -27.453 1.00 84.12 72 PRO A N 1
ATOM 528 C CA . PRO A 1 72 ? 7.003 2.948 -28.512 1.00 84.12 72 PRO A CA 1
ATOM 529 C C . PRO A 1 72 ? 6.081 4.153 -28.754 1.00 84.12 72 PRO A C 1
ATOM 531 O O . PRO A 1 72 ? 5.888 4.997 -27.874 1.00 84.12 72 PRO A O 1
ATOM 534 N N . GLU A 1 73 ? 5.481 4.221 -29.944 1.00 81.38 73 GLU A N 1
ATOM 535 C CA . GLU A 1 73 ? 4.591 5.325 -30.320 1.00 81.38 73 GLU A CA 1
ATOM 536 C C . GLU A 1 73 ? 3.441 5.494 -29.312 1.00 81.38 73 GLU A C 1
ATOM 538 O O . GLU A 1 73 ? 2.797 4.526 -28.896 1.00 81.38 73 GLU A O 1
ATOM 543 N N . GLY A 1 74 ? 3.212 6.741 -28.891 1.00 80.62 74 GLY A N 1
ATOM 544 C CA . GLY A 1 74 ? 2.223 7.083 -27.865 1.00 80.62 74 GLY A CA 1
ATOM 545 C C . GLY A 1 74 ? 2.709 6.940 -26.419 1.00 80.62 74 GLY A C 1
ATOM 546 O O . GLY A 1 74 ? 1.881 6.951 -25.518 1.00 80.62 74 GLY A O 1
ATOM 547 N N . SER A 1 75 ? 4.017 6.798 -26.182 1.00 83.00 75 SER A N 1
ATOM 548 C CA . SER A 1 75 ? 4.604 6.825 -24.835 1.00 83.00 75 SER A CA 1
ATOM 549 C C . SER A 1 75 ? 5.767 7.811 -24.741 1.00 83.00 75 SER A C 1
ATOM 551 O O . SER A 1 75 ? 6.455 8.073 -25.729 1.00 83.00 75 SER A O 1
ATOM 553 N N . THR A 1 76 ? 5.976 8.377 -23.553 1.00 84.12 76 THR A N 1
ATOM 554 C CA . THR A 1 76 ? 7.005 9.395 -23.292 1.00 84.12 76 THR A CA 1
ATOM 555 C C . THR A 1 76 ? 8.160 8.782 -22.513 1.00 84.12 76 THR A C 1
ATOM 557 O O . THR A 1 76 ? 7.939 7.996 -21.592 1.00 84.12 76 THR A O 1
ATOM 560 N N . SER A 1 77 ? 9.401 9.131 -22.861 1.00 84.88 77 SER A N 1
ATOM 561 C CA . SER A 1 77 ? 10.564 8.682 -22.094 1.00 84.88 77 SER A CA 1
ATOM 562 C C . SER A 1 77 ? 10.660 9.429 -20.768 1.00 84.88 77 SER A C 1
ATOM 564 O O . SER A 1 77 ? 10.592 10.658 -20.714 1.00 84.88 77 SER A O 1
ATOM 566 N N . VAL A 1 78 ? 10.840 8.681 -19.681 1.00 83.69 78 VAL A N 1
ATOM 567 C CA . VAL A 1 78 ? 11.020 9.252 -18.348 1.00 83.69 78 VAL A CA 1
ATOM 568 C C . VAL A 1 78 ? 12.520 9.417 -18.087 1.00 83.69 78 VAL A C 1
ATOM 570 O O . VAL A 1 78 ? 13.232 8.412 -17.961 1.00 83.69 78 VAL A O 1
ATOM 573 N N . PRO A 1 79 ? 13.032 10.658 -17.996 1.00 76.88 79 PRO A N 1
ATOM 574 C CA . PRO A 1 79 ? 14.449 10.894 -17.762 1.00 76.88 79 PRO A CA 1
ATOM 575 C C . PRO A 1 79 ? 14.846 10.404 -16.365 1.00 76.88 79 PRO A C 1
ATOM 577 O O . PRO A 1 79 ? 14.218 10.755 -15.367 1.00 76.88 79 PRO A O 1
ATOM 580 N N . GLY A 1 80 ? 15.898 9.591 -16.284 1.00 75.88 80 GLY A N 1
ATOM 581 C CA . GLY A 1 80 ? 16.398 9.047 -15.023 1.00 75.88 80 GLY A CA 1
ATOM 582 C C . GLY A 1 80 ? 17.265 7.807 -15.222 1.00 75.88 80 GLY A C 1
ATOM 583 O O . GLY A 1 80 ? 17.301 7.231 -16.306 1.00 75.88 80 GLY A O 1
ATOM 584 N N . VAL A 1 81 ? 17.968 7.402 -14.163 1.00 73.56 81 VAL A N 1
ATOM 585 C CA . VAL A 1 81 ? 18.651 6.104 -14.099 1.00 73.56 81 VAL A CA 1
ATOM 586 C C . VAL A 1 81 ? 17.726 5.146 -13.365 1.00 73.56 81 VAL A C 1
ATOM 588 O O . VAL A 1 81 ? 17.467 5.322 -12.174 1.00 73.56 81 VAL A O 1
ATOM 591 N N . TRP A 1 82 ? 17.215 4.157 -14.089 1.00 80.50 82 TRP A N 1
ATOM 592 C CA . TRP A 1 82 ? 16.243 3.200 -13.578 1.00 80.50 82 TRP A CA 1
ATOM 593 C C . TRP A 1 82 ? 16.958 1.883 -13.278 1.00 80.50 82 TRP A C 1
ATOM 595 O O . TRP A 1 82 ? 17.373 1.200 -14.206 1.00 80.50 82 TRP A O 1
ATOM 605 N N . PRO A 1 83 ? 17.149 1.502 -12.005 1.00 73.88 83 PRO A N 1
ATOM 606 C CA . PRO A 1 83 ? 17.918 0.304 -11.662 1.00 73.88 83 PRO A CA 1
ATOM 607 C C . PRO A 1 83 ? 17.236 -0.995 -12.116 1.00 73.88 83 PRO A C 1
ATOM 609 O O . PRO A 1 83 ? 17.874 -2.040 -12.191 1.00 73.88 83 PRO A O 1
ATOM 612 N N . ASP A 1 84 ? 15.936 -0.939 -12.396 1.00 79.06 84 ASP A N 1
ATOM 613 C CA . ASP A 1 84 ? 15.114 -2.058 -12.843 1.00 79.06 84 ASP A CA 1
ATOM 614 C C . ASP A 1 84 ? 14.955 -2.145 -14.371 1.00 79.06 84 ASP A C 1
ATOM 616 O O . ASP A 1 84 ? 14.462 -3.159 -14.859 1.00 79.06 84 ASP A O 1
ATOM 620 N N . CYS A 1 85 ? 15.415 -1.136 -15.121 1.00 74.88 85 CYS A N 1
ATOM 621 C CA . CYS A 1 85 ? 15.472 -1.170 -16.581 1.00 74.88 85 CYS A CA 1
ATOM 622 C C . CYS A 1 85 ? 16.888 -0.856 -17.059 1.00 74.88 85 CYS A C 1
ATOM 624 O O . CYS A 1 85 ? 17.397 0.238 -16.855 1.00 74.88 85 CYS A O 1
ATOM 626 N N . ASN A 1 86 ? 17.503 -1.780 -17.791 1.00 71.00 86 ASN A N 1
ATOM 627 C CA . ASN A 1 86 ? 18.863 -1.598 -18.311 1.00 71.00 86 ASN A CA 1
ATOM 628 C C . ASN A 1 86 ? 18.935 -0.659 -19.541 1.00 71.00 86 ASN A C 1
ATOM 630 O O . ASN A 1 86 ? 19.972 -0.552 -20.189 1.00 71.00 86 ASN A O 1
ATOM 634 N N . THR A 1 87 ? 17.808 -0.042 -19.906 1.00 78.12 87 THR A N 1
ATOM 635 C CA . THR A 1 87 ? 17.579 0.703 -21.152 1.00 78.12 87 THR A CA 1
ATOM 636 C C . THR A 1 87 ? 16.786 1.989 -20.864 1.00 78.12 87 THR A C 1
ATOM 638 O O . THR A 1 87 ? 17.201 2.796 -20.035 1.00 78.12 87 THR A O 1
ATOM 641 N N . VAL A 1 88 ? 15.654 2.212 -21.539 1.00 83.00 88 VAL A N 1
ATOM 642 C CA . VAL A 1 88 ? 14.830 3.418 -21.432 1.00 83.00 88 VAL A CA 1
ATOM 643 C C . VAL A 1 88 ? 13.549 3.106 -20.673 1.00 83.00 88 VAL A C 1
ATOM 645 O O . VAL A 1 88 ? 12.882 2.101 -20.933 1.00 83.00 88 VAL A O 1
ATOM 648 N N . CYS A 1 89 ? 13.202 4.001 -19.751 1.00 86.62 89 CYS A N 1
ATOM 649 C CA . CYS A 1 89 ? 11.909 3.979 -19.095 1.00 86.62 89 CYS A CA 1
ATOM 650 C C . CYS A 1 89 ? 10.876 4.770 -19.882 1.00 86.62 89 CYS A C 1
ATOM 652 O O . CYS A 1 89 ? 11.137 5.918 -20.244 1.00 86.62 89 CYS A O 1
ATOM 654 N N . CYS A 1 90 ? 9.708 4.177 -20.096 1.00 86.12 90 CYS A N 1
ATOM 655 C CA . CYS A 1 90 ? 8.620 4.772 -20.854 1.00 86.12 90 CYS A CA 1
ATOM 656 C C . CYS A 1 90 ? 7.355 4.838 -20.005 1.00 86.12 90 CYS A C 1
ATOM 658 O O . CYS A 1 90 ? 7.071 3.916 -19.246 1.00 86.12 90 CYS A O 1
ATOM 660 N N . GLU A 1 91 ? 6.598 5.918 -20.145 1.00 84.81 91 GLU A N 1
ATOM 661 C CA . GLU A 1 91 ? 5.303 6.140 -19.500 1.00 84.81 91 GLU A CA 1
ATOM 662 C C . GLU A 1 91 ? 4.235 6.279 -20.589 1.00 84.81 91 GLU A C 1
ATOM 664 O O . GLU A 1 91 ? 4.453 6.983 -21.583 1.00 84.81 91 GLU A O 1
ATOM 669 N N . ARG A 1 92 ? 3.125 5.552 -20.438 1.00 77.00 92 ARG A N 1
ATOM 670 C CA . ARG A 1 92 ? 1.944 5.658 -21.305 1.00 77.00 92 ARG A CA 1
ATOM 671 C C . ARG A 1 92 ? 0.867 6.523 -20.673 1.00 77.00 92 ARG A C 1
ATOM 673 O O . ARG A 1 92 ? 0.633 6.352 -19.458 1.00 77.00 92 ARG A O 1
#

Sequence (92 aa):
MDKKGAEIATSTIVMILIGLVVLVVVILLFRQQATAGAKGYGEFQKQTSPDALKKCNNIILGRFCAEGSSCPEGSTSVPGVWPDCNTVCCER